Protein AF-A0A3C0IPE2-F1 (afdb_monomer)

Nearest PDB structures (foldseek):
  6f7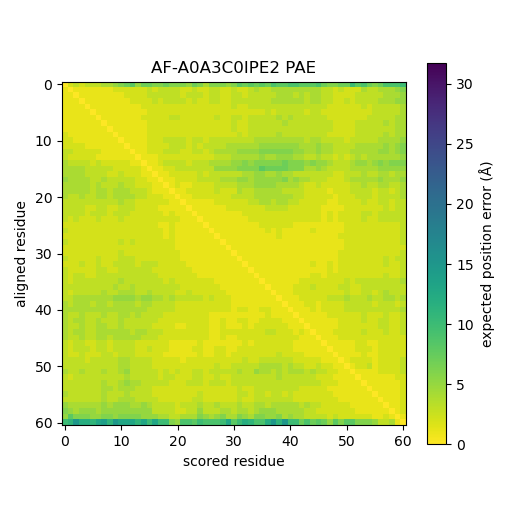7-assembly3_E  TM=9.927E-01  e=1.662E-03  Sinorhizobium meliloti 1021
  5wmi-assembly1_A-2  TM=9.920E-01  e=3.180E-03  Arabidopsis thaliana
  5yhv-assembly1_D  TM=9.381E-01  e=1.553E-02  Mycobacterium tuberculosis H37Rv
  5yhv-assembly1_B  TM=9.371E-01  e=1.928E-02  Mycobacterium tuberculosis H37Rv
  6uxz-assembly1_B  TM=7.534E-01  e=5.712E-01  Bacillus subtilis subsp. subtilis str. 168

pLDDT: mean 96.59, std 2.0, range [87.62, 98.62]

Radius of gyration: 13.42 Å; Cα contacts (8 Å, |Δi|>4): 37; chains: 1; bounding box: 26×26×34 Å

Secondary structure (DSSP, 8-state):
-HHHHHHHHHHTT--SPPPTT--HHHHHHHHHHHHHHH-----GGG----SSHHHHHHHH-

Mean predicted aligned error: 2.58 Å

Sequence (61 aa):
HIKDAAIKAIEENWTHYPPVAGYPELRQAICDKFLRDNQLQYKPENIVVSTGAKQSLANAI

Foldseek 3Di:
DVVVVVVVCVVVPVPDDADQQGDLVVLVVVQVCCCVPPVDHDDSVVGRDDPDPVVVVVVVD

Structure (mmCIF, N/CA/C/O backbone):
data_AF-A0A3C0IPE2-F1
#
_entry.id   AF-A0A3C0IPE2-F1
#
loop_
_atom_site.group_PDB
_atom_site.id
_atom_site.type_symbol
_atom_site.label_atom_id
_atom_site.label_alt_id
_atom_site.label_comp_id
_atom_site.label_asym_id
_atom_site.label_entity_id
_atom_site.label_seq_id
_atom_site.pdbx_PDB_ins_code
_atom_site.Cartn_x
_atom_site.Cartn_y
_atom_site.Cartn_z
_atom_site.occupancy
_atom_site.B_iso_or_equiv
_atom_site.auth_seq_id
_atom_site.auth_comp_id
_atom_site.auth_asym_id
_atom_site.auth_atom_id
_atom_site.pdbx_PDB_model_num
ATOM 1 N N . HIS A 1 1 ? -3.243 -14.002 -7.767 1.00 92.12 1 HIS A N 1
ATOM 2 C CA . HIS A 1 1 ? -3.705 -12.636 -8.073 1.00 92.12 1 HIS A CA 1
ATOM 3 C C . HIS A 1 1 ? -2.724 -11.548 -7.621 1.00 92.12 1 HIS A C 1
ATOM 5 O O . HIS A 1 1 ? -2.332 -10.769 -8.470 1.00 92.12 1 HIS A O 1
ATOM 11 N N . ILE A 1 2 ? -2.275 -11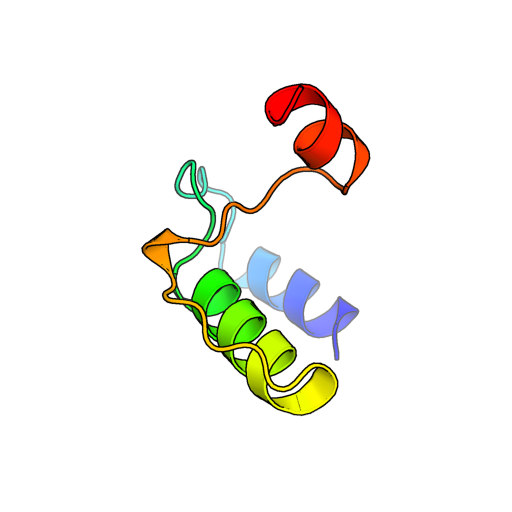.468 -6.351 1.00 96.62 2 ILE A N 1
ATOM 12 C CA . ILE A 1 2 ? -1.320 -10.407 -5.926 1.00 96.62 2 ILE A CA 1
ATOM 13 C C . ILE A 1 2 ? 0.025 -10.488 -6.664 1.00 96.62 2 ILE A C 1
ATOM 15 O O . ILE A 1 2 ? 0.496 -9.491 -7.198 1.00 96.62 2 ILE A O 1
ATOM 19 N N . LYS A 1 3 ? 0.628 -11.684 -6.725 1.00 97.75 3 LYS A N 1
ATOM 20 C CA . LYS A 1 3 ? 1.878 -11.905 -7.472 1.00 97.75 3 LYS A CA 1
ATOM 21 C C . LYS A 1 3 ? 1.706 -11.566 -8.956 1.00 97.75 3 LYS A C 1
ATOM 23 O O . LYS A 1 3 ? 2.549 -10.884 -9.518 1.00 97.75 3 LYS A O 1
ATOM 28 N N . ASP A 1 4 ? 0.585 -11.974 -9.544 1.00 98.25 4 ASP A N 1
ATOM 29 C CA . ASP A 1 4 ? 0.272 -11.723 -10.956 1.00 98.25 4 ASP A CA 1
ATOM 30 C C . ASP A 1 4 ? 0.099 -10.225 -11.241 1.00 98.25 4 ASP A C 1
ATOM 32 O O . ASP A 1 4 ? 0.597 -9.734 -12.245 1.00 98.25 4 ASP A O 1
ATOM 36 N N . ALA A 1 5 ? -0.533 -9.470 -10.334 1.00 97.00 5 ALA A N 1
ATOM 37 C CA . ALA A 1 5 ? -0.659 -8.017 -10.454 1.00 97.00 5 ALA A CA 1
ATOM 38 C C . ALA A 1 5 ? 0.705 -7.310 -10.394 1.00 97.00 5 ALA A C 1
ATOM 40 O O . ALA A 1 5 ? 0.932 -6.358 -11.134 1.00 97.00 5 ALA A O 1
ATOM 41 N N . ALA A 1 6 ? 1.626 -7.798 -9.558 1.00 97.25 6 ALA A N 1
ATOM 42 C CA . ALA A 1 6 ? 2.988 -7.274 -9.503 1.00 97.25 6 ALA A CA 1
ATOM 43 C C . ALA A 1 6 ? 3.780 -7.585 -10.785 1.00 97.25 6 ALA A C 1
ATOM 45 O O . ALA A 1 6 ? 4.474 -6.710 -11.293 1.00 97.25 6 ALA A O 1
ATOM 46 N N . ILE A 1 7 ? 3.645 -8.799 -11.336 1.00 98.25 7 ILE A N 1
ATOM 47 C CA . ILE A 1 7 ? 4.252 -9.166 -12.627 1.00 98.25 7 ILE A CA 1
ATOM 48 C C . ILE A 1 7 ? 3.693 -8.278 -13.740 1.00 98.25 7 ILE A C 1
ATOM 50 O O . ILE A 1 7 ? 4.462 -7.679 -14.484 1.00 98.25 7 ILE A O 1
ATOM 54 N N . LYS A 1 8 ? 2.370 -8.105 -13.790 1.00 98.12 8 LYS A N 1
ATOM 55 C CA . LYS A 1 8 ? 1.712 -7.230 -14.761 1.00 98.12 8 LYS A CA 1
ATOM 56 C C . LYS A 1 8 ? 2.203 -5.782 -14.661 1.00 98.12 8 LYS A C 1
ATOM 58 O O . LYS A 1 8 ? 2.466 -5.160 -15.680 1.00 98.12 8 LYS A O 1
ATOM 63 N N . ALA A 1 9 ? 2.381 -5.252 -13.449 1.00 96.94 9 ALA A N 1
ATOM 64 C CA . ALA A 1 9 ? 2.931 -3.911 -13.255 1.00 96.94 9 ALA A CA 1
ATOM 65 C C . ALA A 1 9 ? 4.356 -3.781 -13.831 1.00 96.94 9 ALA A C 1
ATOM 67 O O . ALA A 1 9 ? 4.691 -2.749 -14.412 1.00 96.94 9 ALA A O 1
ATOM 68 N N . ILE A 1 10 ? 5.177 -4.834 -13.725 1.00 97.75 10 ILE A N 1
ATOM 69 C CA . ILE A 1 10 ? 6.502 -4.890 -14.361 1.00 97.75 10 ILE A CA 1
ATOM 70 C C . ILE A 1 10 ? 6.366 -4.900 -15.891 1.00 97.75 10 ILE A C 1
ATOM 72 O O . ILE A 1 10 ? 7.027 -4.105 -16.556 1.00 97.75 10 ILE A O 1
ATOM 76 N N . GLU A 1 11 ? 5.500 -5.752 -16.446 1.00 98.06 11 GLU A N 1
ATOM 77 C CA . GLU A 1 11 ? 5.250 -5.853 -17.896 1.00 98.06 11 GLU A CA 1
ATOM 78 C C . GLU A 1 11 ? 4.732 -4.533 -18.494 1.00 98.06 11 GL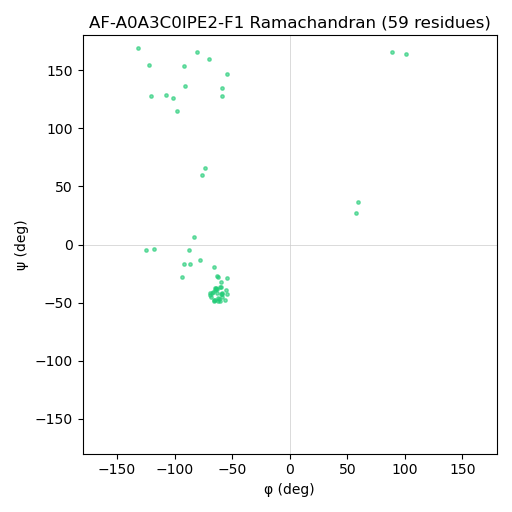U A C 1
ATOM 80 O O . GLU A 1 11 ? 5.123 -4.141 -19.592 1.00 98.06 11 GLU A O 1
ATOM 85 N N . GLU A 1 12 ? 3.899 -3.811 -17.745 1.00 97.50 12 GLU A N 1
ATOM 86 C CA . GLU A 1 12 ? 3.341 -2.506 -18.113 1.00 97.50 12 GLU A CA 1
ATOM 87 C C . GLU A 1 12 ? 4.284 -1.323 -17.805 1.00 97.50 12 GLU A C 1
ATOM 89 O O . GLU A 1 12 ? 3.904 -0.168 -17.989 1.00 97.50 12 GLU A O 1
ATOM 94 N N . ASN A 1 13 ? 5.528 -1.579 -17.380 1.00 96.25 13 ASN A N 1
ATOM 95 C CA . ASN A 1 13 ? 6.544 -0.563 -17.071 1.00 96.25 13 ASN A CA 1
ATOM 96 C C . ASN A 1 13 ? 6.154 0.438 -15.962 1.00 96.25 13 ASN A C 1
ATOM 98 O O . ASN A 1 13 ? 6.563 1.605 -15.984 1.00 96.25 13 ASN A O 1
ATOM 102 N N . TRP A 1 14 ? 5.434 -0.015 -14.932 1.00 95.00 14 TRP A N 1
ATOM 103 C CA . TRP A 1 14 ? 5.205 0.753 -13.699 1.00 95.00 14 TRP A CA 1
ATOM 104 C C . TRP A 1 14 ? 6.469 0.804 -12.824 1.00 95.00 14 TRP A C 1
ATOM 106 O O . TRP A 1 14 ? 6.525 0.249 -11.728 1.00 95.00 14 TRP A O 1
ATOM 116 N N . THR A 1 15 ? 7.511 1.463 -13.326 1.00 94.38 15 THR A N 1
ATOM 117 C CA . THR A 1 15 ? 8.855 1.524 -12.720 1.00 94.38 15 THR A CA 1
ATOM 118 C C . THR A 1 15 ? 9.289 2.939 -12.331 1.00 94.38 15 THR A C 1
ATOM 120 O O . THR A 1 15 ? 10.351 3.125 -11.740 1.00 94.38 15 THR A O 1
ATOM 123 N N . HIS A 1 16 ? 8.470 3.944 -12.646 1.00 93.50 16 HIS A N 1
ATOM 124 C CA . HIS A 1 16 ? 8.731 5.345 -12.328 1.00 93.50 16 HIS A CA 1
ATOM 125 C C . HIS A 1 16 ? 8.378 5.671 -10.873 1.00 93.50 16 HIS A C 1
ATOM 127 O O . HIS A 1 16 ? 7.687 4.911 -10.192 1.00 93.50 16 HIS A O 1
ATOM 133 N N . TYR A 1 17 ? 8.852 6.824 -10.394 1.00 95.25 17 TYR A N 1
ATOM 134 C CA . TYR A 1 17 ? 8.587 7.256 -9.027 1.00 95.25 17 TYR A CA 1
ATOM 135 C C . TYR A 1 17 ? 7.083 7.390 -8.760 1.00 95.25 17 TYR A C 1
ATOM 137 O O . TYR A 1 17 ? 6.396 8.109 -9.493 1.00 95.25 17 TYR A O 1
ATOM 145 N N . PRO A 1 18 ? 6.569 6.754 -7.694 1.00 92.38 18 PRO A N 1
ATOM 146 C CA . PRO A 1 18 ? 5.203 6.978 -7.267 1.00 92.38 18 PRO A CA 1
ATOM 147 C C . PRO A 1 18 ? 5.057 8.389 -6.672 1.00 92.38 18 PRO A C 1
ATOM 149 O O . PRO A 1 18 ? 6.035 8.977 -6.197 1.00 92.38 18 PRO A O 1
ATOM 152 N N . PRO A 1 19 ? 3.828 8.927 -6.616 1.00 94.00 19 PRO A N 1
ATOM 153 C CA . PRO A 1 19 ? 3.540 10.113 -5.819 1.00 94.00 19 PRO A CA 1
ATOM 154 C C . PRO A 1 19 ? 3.963 9.909 -4.358 1.00 94.00 19 PRO A C 1
ATOM 156 O O . PRO A 1 19 ? 3.804 8.815 -3.821 1.00 94.00 19 PRO A O 1
ATOM 159 N N . VAL A 1 20 ? 4.418 10.972 -3.685 1.00 93.19 20 VAL A N 1
ATOM 160 C CA . VAL A 1 20 ? 4.907 10.912 -2.289 1.00 93.19 20 VAL A CA 1
ATOM 161 C C . VAL A 1 20 ? 3.876 10.306 -1.330 1.00 93.19 20 VAL A C 1
ATOM 163 O O . VAL A 1 20 ? 4.229 9.526 -0.455 1.00 93.19 20 VAL A O 1
ATOM 166 N N . ALA A 1 21 ? 2.592 10.627 -1.514 1.00 94.56 21 ALA A N 1
ATOM 167 C CA . ALA A 1 21 ? 1.510 10.081 -0.694 1.00 94.56 21 ALA A CA 1
ATOM 168 C C . ALA A 1 21 ? 1.109 8.638 -1.072 1.00 94.56 21 ALA A C 1
ATOM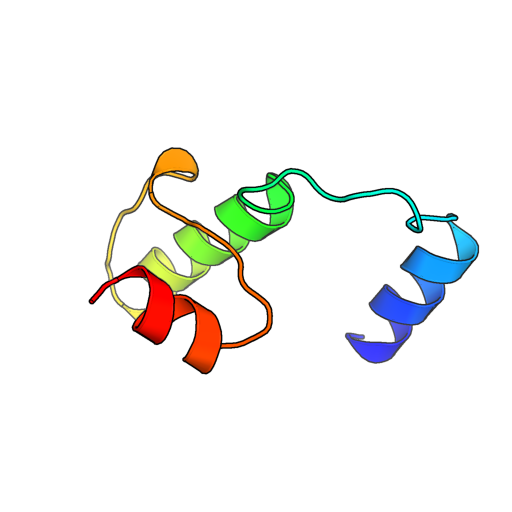 170 O O . ALA A 1 21 ? 0.381 7.986 -0.324 1.00 94.56 21 ALA A O 1
ATOM 171 N N . GLY A 1 22 ? 1.562 8.138 -2.223 1.00 95.19 22 GLY A N 1
ATOM 172 C CA . GLY A 1 22 ? 1.129 6.887 -2.842 1.00 95.19 22 GLY A CA 1
ATOM 173 C C . GLY A 1 22 ? 0.137 7.085 -3.993 1.00 95.19 22 GLY A C 1
ATOM 174 O O . GLY A 1 22 ? -0.474 8.148 -4.157 1.00 95.19 22 GLY A O 1
ATOM 175 N N . TYR A 1 23 ? -0.029 6.034 -4.797 1.00 96.44 23 TYR A N 1
ATOM 176 C CA . TYR A 1 23 ? -0.934 6.024 -5.946 1.00 96.44 23 TYR A CA 1
ATOM 177 C C . TYR A 1 23 ? -2.395 6.315 -5.537 1.00 96.44 23 TYR A C 1
ATOM 179 O O . TYR A 1 23 ? -2.858 5.766 -4.529 1.00 96.44 23 TYR A O 1
ATOM 187 N N . PRO A 1 24 ? -3.131 7.183 -6.264 1.00 96.00 24 PRO A N 1
ATOM 188 C CA . PRO A 1 24 ? -4.508 7.555 -5.921 1.00 96.00 24 PRO A CA 1
ATOM 189 C C . PRO A 1 24 ? -5.457 6.362 -5.756 1.00 96.00 24 PRO A C 1
ATOM 191 O O . PRO A 1 24 ? -6.212 6.309 -4.786 1.00 96.00 24 PRO A O 1
ATOM 194 N N . GLU A 1 25 ? -5.376 5.380 -6.650 1.00 96.44 25 GLU A N 1
ATOM 195 C CA . GLU A 1 25 ? -6.198 4.172 -6.643 1.00 96.44 25 GLU A CA 1
ATOM 196 C C . GLU A 1 25 ? -5.933 3.295 -5.413 1.00 96.44 25 GLU A C 1
ATOM 198 O O . GLU A 1 25 ? -6.869 2.766 -4.812 1.00 96.44 25 GLU A O 1
ATOM 203 N N . LEU A 1 26 ? -4.675 3.209 -4.969 1.00 97.12 26 LEU A N 1
ATOM 204 C CA . LEU A 1 26 ? -4.315 2.481 -3.755 1.00 97.12 26 LEU A CA 1
ATOM 205 C C . LEU A 1 26 ? -4.852 3.193 -2.510 1.00 97.12 26 LEU A C 1
ATOM 207 O O . LEU A 1 26 ? -5.387 2.546 -1.610 1.00 97.12 26 LEU A O 1
ATOM 211 N N . ARG A 1 27 ? -4.747 4.526 -2.460 1.00 97.81 27 ARG A N 1
ATOM 212 C CA . ARG A 1 27 ? -5.285 5.318 -1.345 1.00 97.81 27 ARG A CA 1
ATOM 213 C C . ARG A 1 27 ? -6.804 5.196 -1.246 1.00 97.81 27 ARG A C 1
ATOM 215 O O . ARG A 1 27 ? -7.311 4.995 -0.145 1.00 97.81 27 ARG A O 1
ATOM 222 N N . GLN A 1 28 ? -7.515 5.230 -2.374 1.00 98.12 28 GLN A N 1
ATOM 223 C CA . GLN A 1 28 ? -8.961 5.001 -2.396 1.00 98.12 28 GLN A CA 1
ATOM 224 C C . GLN A 1 28 ? -9.316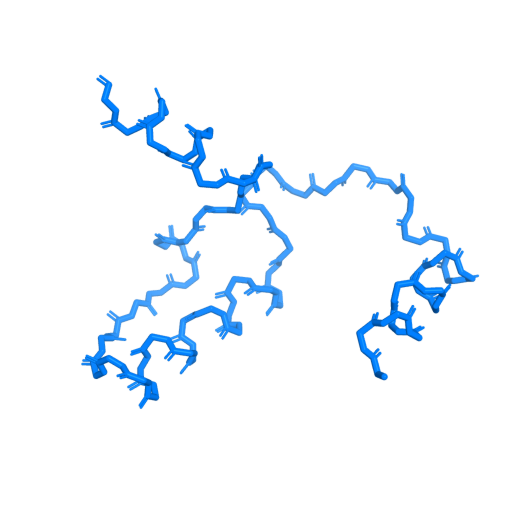 3.588 -1.912 1.00 98.12 28 GLN A C 1
ATOM 226 O O . GLN A 1 28 ? -10.165 3.441 -1.036 1.00 98.12 28 GLN A O 1
ATOM 231 N N . ALA A 1 29 ? -8.611 2.556 -2.387 1.00 98.12 29 ALA A N 1
ATOM 232 C CA . ALA A 1 29 ? -8.846 1.180 -1.945 1.00 98.12 29 ALA A CA 1
ATOM 233 C C . ALA A 1 29 ? -8.629 0.993 -0.428 1.00 98.12 29 ALA A C 1
ATOM 235 O O . ALA A 1 29 ? -9.317 0.190 0.209 1.00 98.12 29 ALA A O 1
ATOM 236 N N . ILE A 1 30 ? -7.695 1.743 0.171 1.00 98.12 30 ILE A N 1
ATOM 237 C CA . ILE A 1 30 ? -7.482 1.770 1.625 1.00 98.12 30 ILE A CA 1
ATOM 238 C C . ILE A 1 30 ? -8.659 2.447 2.344 1.00 98.12 30 ILE A C 1
ATOM 240 O O . ILE A 1 30 ? -9.127 1.907 3.348 1.00 98.12 30 ILE A O 1
ATOM 244 N N . CYS A 1 31 ? -9.174 3.574 1.839 1.00 98.31 31 CYS A N 1
ATOM 245 C CA . CYS A 1 31 ? -10.390 4.202 2.373 1.00 98.31 31 CYS A CA 1
ATOM 246 C C . CYS A 1 31 ? -11.576 3.229 2.358 1.00 98.31 31 CYS A C 1
ATOM 248 O O . CYS A 1 31 ? -12.242 3.051 3.379 1.00 98.31 31 CYS A O 1
ATOM 250 N N . ASP A 1 32 ? -11.790 2.544 1.234 1.00 98.50 32 ASP A N 1
ATOM 251 C CA . ASP A 1 32 ? -12.883 1.580 1.076 1.00 98.50 32 ASP A CA 1
ATOM 252 C C . ASP A 1 32 ? -12.715 0.385 2.027 1.00 98.50 32 ASP A C 1
ATOM 254 O O . ASP A 1 32 ? -13.686 -0.099 2.615 1.00 98.50 32 ASP A O 1
ATOM 258 N N . LYS A 1 33 ? -11.471 -0.076 2.230 1.00 98.50 33 LYS A N 1
ATOM 259 C CA . LYS A 1 33 ? -11.144 -1.103 3.227 1.00 98.50 33 LYS A CA 1
ATOM 260 C C . LYS A 1 33 ? -11.507 -0.640 4.639 1.00 98.50 33 LYS A C 1
ATOM 262 O O . LYS A 1 33 ? -12.123 -1.412 5.370 1.00 98.50 33 LYS A O 1
ATOM 267 N N . PHE A 1 34 ? -11.121 0.573 5.036 1.00 98.62 34 PHE A N 1
ATOM 268 C CA . PHE A 1 34 ? -11.425 1.099 6.370 1.00 98.62 34 PHE A CA 1
ATOM 269 C C . PHE A 1 34 ? -12.929 1.240 6.602 1.00 98.62 34 PHE A C 1
ATOM 271 O O . PHE A 1 34 ? -13.413 0.894 7.681 1.00 98.62 34 PHE A O 1
ATOM 278 N N . LEU A 1 35 ? -13.681 1.662 5.587 1.00 98.38 35 LEU A N 1
ATOM 279 C CA . LEU A 1 35 ? -15.134 1.725 5.687 1.00 98.38 35 LEU A CA 1
ATOM 280 C C . LEU A 1 35 ? -15.739 0.324 5.847 1.00 98.38 35 LEU A C 1
ATOM 282 O O . LEU A 1 35 ? -16.544 0.103 6.749 1.00 98.38 35 LEU A O 1
ATOM 286 N N . ARG A 1 36 ? -15.322 -0.633 5.011 1.00 98.50 36 ARG A N 1
ATOM 287 C CA . ARG A 1 36 ? -15.846 -2.007 5.017 1.00 98.50 36 ARG A CA 1
ATOM 288 C C . ARG A 1 36 ? -15.515 -2.767 6.302 1.00 98.50 36 ARG A C 1
ATOM 290 O O . ARG A 1 36 ? -16.391 -3.417 6.863 1.00 98.50 36 ARG A O 1
ATOM 297 N N . ASP A 1 37 ? -14.260 -2.716 6.739 1.00 98.56 37 ASP A N 1
ATOM 298 C CA . ASP A 1 37 ? -13.755 -3.581 7.810 1.00 98.56 37 ASP A CA 1
ATOM 299 C C . ASP A 1 37 ? -13.859 -2.912 9.191 1.00 98.56 37 ASP A C 1
ATOM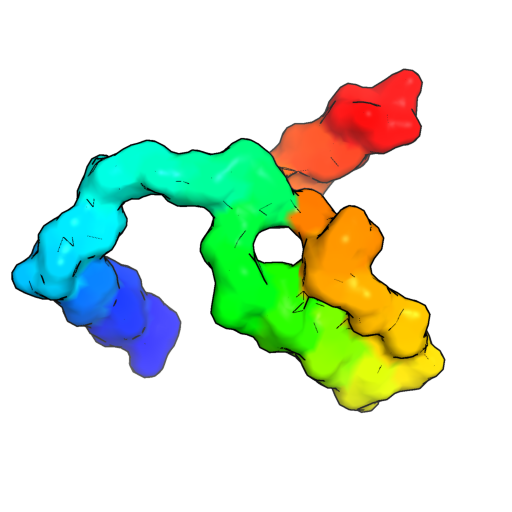 301 O O . ASP A 1 37 ? -13.942 -3.598 10.209 1.00 98.56 37 ASP A O 1
ATOM 305 N N . ASN A 1 38 ? -13.818 -1.576 9.243 1.00 98.38 38 ASN A N 1
ATOM 306 C CA . ASN A 1 38 ? -13.704 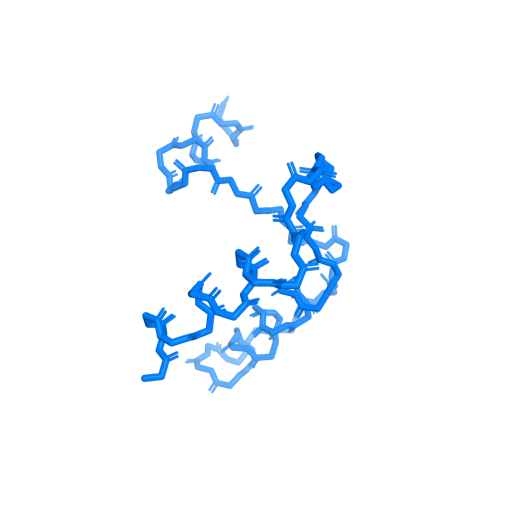-0.813 10.488 1.00 98.38 38 ASN A CA 1
ATOM 307 C C . ASN A 1 38 ? -14.814 0.231 10.678 1.00 98.38 38 ASN A C 1
ATOM 309 O O . ASN A 1 38 ? -14.848 0.859 11.732 1.00 98.38 38 ASN A O 1
ATOM 313 N N . GLN A 1 39 ? -15.707 0.421 9.697 1.00 98.06 39 GLN A N 1
ATOM 314 C CA . GLN A 1 39 ? -16.740 1.470 9.705 1.00 98.06 39 GLN A CA 1
ATOM 315 C C . GLN A 1 39 ? -16.152 2.885 9.853 1.00 98.06 39 GLN A C 1
ATOM 317 O O . GLN A 1 39 ? -16.803 3.798 10.359 1.00 98.06 39 GLN A O 1
ATOM 322 N N . LEU A 1 40 ? -14.909 3.074 9.399 1.00 98.31 40 LEU A N 1
ATOM 323 C CA . LEU A 1 40 ? -14.212 4.356 9.437 1.00 98.31 40 LEU A CA 1
ATOM 324 C C . LEU A 1 40 ? -14.245 5.008 8.057 1.00 98.31 40 LEU A C 1
ATOM 326 O O . LEU A 1 40 ? -13.811 4.417 7.069 1.00 98.31 40 LEU A O 1
ATOM 330 N N . GLN A 1 41 ? -14.727 6.248 7.996 1.00 97.94 41 GLN A N 1
ATOM 331 C CA . GLN A 1 41 ? -14.766 7.028 6.765 1.00 97.94 41 GLN A CA 1
ATOM 332 C C . GLN A 1 41 ? -13.566 7.981 6.698 1.00 97.94 41 GLN A C 1
ATOM 334 O O . GLN A 1 41 ? -13.465 8.925 7.479 1.00 97.94 41 GLN A O 1
ATOM 339 N N . TYR A 1 42 ? -12.684 7.754 5.725 1.00 98.06 42 TYR A N 1
ATOM 340 C CA . TYR A 1 42 ? -11.536 8.612 5.421 1.00 98.06 42 TYR A CA 1
ATOM 341 C C . TYR A 1 42 ? -11.595 9.108 3.980 1.00 98.06 42 TYR A C 1
ATOM 343 O O . TYR A 1 42 ? -12.147 8.436 3.106 1.00 98.06 42 TYR A O 1
ATOM 351 N N . LYS A 1 43 ? -10.974 10.258 3.712 1.00 97.88 43 LYS A N 1
ATOM 352 C CA . LYS A 1 43 ? -10.722 10.725 2.344 1.00 97.88 43 LYS A CA 1
ATOM 353 C C . LYS A 1 43 ? -9.343 10.256 1.868 1.00 97.88 43 LYS A C 1
ATOM 355 O O . LYS A 1 43 ? -8.460 10.092 2.712 1.00 97.88 43 LYS A O 1
ATOM 360 N N . PRO A 1 44 ? -9.102 10.096 0.553 1.00 97.12 44 PRO A N 1
ATOM 361 C CA . PRO A 1 44 ? -7.777 9.744 0.034 1.00 97.12 44 PRO A CA 1
ATOM 362 C C . PRO A 1 44 ? -6.661 10.699 0.483 1.00 97.12 44 PRO A C 1
ATOM 364 O O . PRO A 1 44 ? -5.512 10.284 0.627 1.00 97.12 44 PRO A O 1
ATOM 367 N N . GLU A 1 45 ? -6.982 11.971 0.742 1.00 97.19 45 GLU A N 1
ATOM 368 C CA . GLU A 1 45 ? -6.052 12.962 1.309 1.00 97.19 45 GLU A CA 1
ATOM 369 C C . GLU A 1 45 ? -5.617 12.654 2.753 1.00 97.19 45 GLU A C 1
ATOM 371 O O . GLU A 1 45 ? -4.601 13.172 3.207 1.00 97.19 45 GLU A O 1
ATOM 376 N N . ASN A 1 46 ? -6.361 11.817 3.483 1.00 97.00 46 ASN A N 1
ATOM 377 C CA . ASN A 1 46 ? -6.010 11.376 4.836 1.00 97.00 46 ASN A CA 1
ATOM 378 C C . ASN A 1 46 ? -5.101 10.136 4.846 1.00 97.00 46 ASN A C 1
ATOM 380 O O . ASN A 1 46 ? -4.678 9.710 5.918 1.00 97.00 46 ASN A O 1
ATOM 384 N N . ILE A 1 47 ? -4.813 9.539 3.684 1.00 97.69 47 ILE A N 1
ATOM 385 C CA . ILE A 1 47 ? -4.031 8.306 3.568 1.00 97.69 47 ILE A CA 1
ATOM 386 C C . ILE A 1 47 ? -2.642 8.612 3.004 1.00 97.69 47 ILE A C 1
ATOM 388 O O . ILE A 1 47 ? -2.512 9.210 1.935 1.00 97.69 47 ILE A O 1
ATOM 392 N N . VAL A 1 48 ? -1.607 8.129 3.695 1.00 97.19 48 VAL A N 1
ATOM 393 C CA . VAL A 1 48 ? -0.217 8.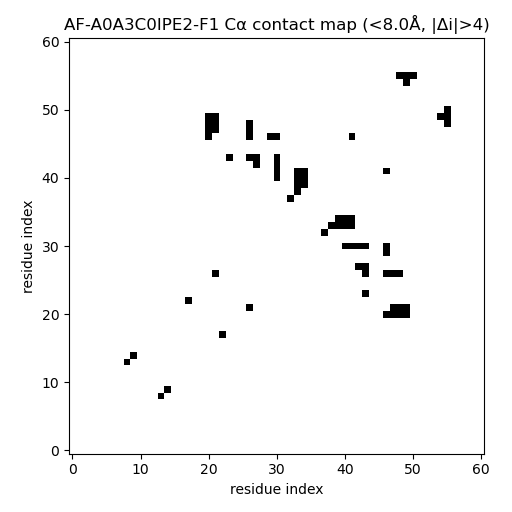117 3.221 1.00 97.19 48 VAL A CA 1
ATOM 394 C C . VAL A 1 48 ? 0.291 6.679 3.164 1.00 97.19 48 VAL A C 1
ATOM 396 O O . VAL A 1 48 ? 0.182 5.926 4.132 1.00 97.19 48 VAL A O 1
ATOM 399 N N . VAL A 1 49 ? 0.829 6.279 2.014 1.00 97.25 49 VAL A N 1
ATOM 400 C CA . VAL A 1 49 ? 1.451 4.963 1.824 1.00 97.25 49 VAL A CA 1
ATOM 401 C C . VAL A 1 49 ? 2.941 5.066 2.141 1.00 97.25 49 VAL A C 1
ATOM 403 O O . VAL A 1 49 ? 3.611 6.015 1.748 1.00 97.25 49 VAL A O 1
ATOM 406 N N . SER A 1 50 ? 3.470 4.087 2.868 1.00 97.00 50 SER A N 1
ATOM 407 C CA . SER A 1 50 ? 4.872 4.038 3.303 1.00 97.00 50 SER A CA 1
ATOM 408 C C . SER A 1 50 ? 5.481 2.668 2.998 1.00 97.00 50 SER A C 1
ATOM 410 O O . SER A 1 50 ? 4.759 1.716 2.689 1.00 97.00 50 SER A O 1
ATOM 412 N N . THR A 1 51 ? 6.801 2.530 3.132 1.00 96.25 51 THR A N 1
ATOM 413 C CA . THR A 1 51 ? 7.537 1.261 2.991 1.00 96.25 51 THR A CA 1
ATOM 414 C C . THR A 1 51 ? 7.361 0.371 4.229 1.00 96.25 51 THR A C 1
ATOM 416 O O . THR A 1 51 ? 8.299 -0.014 4.926 1.00 96.25 51 THR A O 1
ATOM 419 N N . GLY A 1 52 ? 6.103 0.032 4.508 1.00 95.50 52 GLY A N 1
ATOM 420 C CA . GLY A 1 52 ? 5.685 -0.731 5.676 1.00 95.50 52 GLY A CA 1
ATOM 421 C C . GLY A 1 52 ? 5.379 0.133 6.903 1.00 95.50 52 GLY A C 1
ATOM 422 O O . GLY A 1 52 ? 5.736 1.308 6.992 1.00 95.50 52 GLY A O 1
ATOM 423 N N . ALA A 1 53 ? 4.721 -0.489 7.885 1.00 95.56 53 ALA A N 1
ATOM 424 C CA . ALA A 1 53 ? 4.184 0.196 9.064 1.00 95.56 53 ALA A CA 1
ATOM 425 C C . ALA A 1 53 ? 5.256 0.871 9.936 1.00 95.56 53 ALA A C 1
ATOM 427 O O . ALA A 1 53 ? 4.973 1.873 10.583 1.00 95.56 53 ALA A O 1
ATOM 428 N N . LYS A 1 54 ? 6.497 0.360 9.937 1.00 96.62 54 LYS A N 1
ATOM 429 C CA . LYS A 1 54 ? 7.603 0.958 10.700 1.00 96.62 54 LYS A CA 1
ATOM 430 C C . LYS A 1 54 ? 7.855 2.406 10.277 1.00 96.62 54 LYS A C 1
ATOM 432 O O 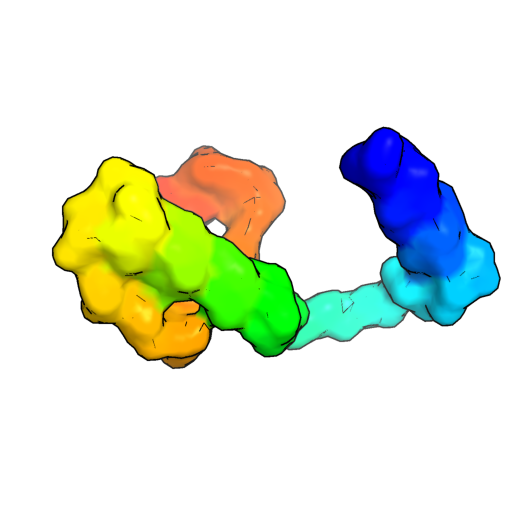. LYS A 1 54 ? 7.996 3.261 11.143 1.00 96.62 54 LYS A O 1
ATOM 437 N N . GLN A 1 55 ? 7.885 2.676 8.969 1.00 97.06 55 GLN A N 1
ATOM 438 C CA . GLN A 1 55 ? 8.065 4.036 8.464 1.00 97.06 55 GLN A CA 1
ATOM 439 C C . GLN A 1 55 ? 6.854 4.910 8.808 1.00 97.06 55 GLN A C 1
ATOM 441 O O . GLN A 1 55 ? 7.032 6.048 9.225 1.00 97.06 55 GLN A O 1
ATOM 446 N N . SER A 1 56 ? 5.633 4.377 8.694 1.00 96.62 56 SER A N 1
ATOM 447 C CA . SER A 1 56 ? 4.420 5.124 9.051 1.00 96.62 56 SER A CA 1
ATOM 448 C C . SER A 1 56 ? 4.429 5.570 10.514 1.00 96.62 56 SER A C 1
ATOM 450 O O . SER A 1 56 ? 4.096 6.713 10.799 1.00 96.62 56 SER A O 1
ATOM 452 N N . LEU A 1 57 ? 4.859 4.696 11.430 1.00 96.38 57 LEU A N 1
ATOM 453 C CA . LEU A 1 57 ? 4.990 5.029 12.850 1.00 96.38 57 LEU A CA 1
ATOM 454 C C . LEU A 1 57 ? 6.115 6.036 13.101 1.00 96.38 57 LEU A C 1
ATOM 456 O O . LEU A 1 57 ? 5.905 7.001 13.823 1.00 96.38 57 LEU A O 1
ATOM 460 N N . ALA A 1 58 ? 7.282 5.834 12.482 1.00 96.56 58 ALA A N 1
ATOM 461 C CA . ALA A 1 58 ? 8.425 6.733 12.635 1.00 96.56 58 ALA A CA 1
ATOM 462 C C . ALA A 1 58 ? 8.156 8.152 12.109 1.00 96.56 58 ALA A C 1
ATOM 464 O O . ALA A 1 58 ? 8.775 9.090 12.582 1.00 96.56 58 ALA A O 1
ATOM 465 N N . ASN A 1 59 ? 7.252 8.311 11.139 1.00 94.38 59 ASN A N 1
ATOM 466 C CA . ASN A 1 59 ? 6.870 9.620 10.607 1.00 94.38 59 ASN A CA 1
ATOM 467 C C . ASN A 1 59 ? 5.738 10.295 11.401 1.00 94.38 59 ASN A C 1
ATOM 469 O O . ASN A 1 59 ? 5.482 11.478 11.196 1.00 94.38 59 ASN A O 1
ATOM 473 N N . ALA A 1 60 ? 5.011 9.543 12.230 1.00 93.69 60 ALA A N 1
ATOM 474 C CA . ALA A 1 60 ? 3.873 10.050 12.997 1.00 93.69 60 ALA A CA 1
ATOM 475 C C . ALA A 1 60 ? 4.261 10.555 14.398 1.00 93.69 60 ALA A C 1
ATOM 477 O O . ALA A 1 60 ? 3.458 11.243 15.030 1.00 93.69 60 ALA A O 1
ATOM 478 N N . ILE A 1 61 ? 5.448 10.177 14.878 1.00 87.62 61 ILE A N 1
ATOM 479 C CA . ILE A 1 61 ? 6.001 10.475 16.207 1.00 87.62 61 ILE A CA 1
ATOM 480 C C . ILE A 1 61 ? 7.226 11.365 16.024 1.00 87.62 61 ILE A C 1
ATOM 482 O O . ILE A 1 61 ? 7.333 12.362 16.769 1.00 87.62 61 ILE A O 1
#

Solvent-accessible surface area (backbone atoms only — not comparable to full-atom values): 3769 Å² total; per-residue (Å²): 106,72,68,55,52,54,52,47,36,57,76,72,60,72,75,69,87,70,55,85,49,41,53,69,69,60,31,44,53,48,30,54,45,34,35,74,79,67,72,39,90,59,57,51,90,76,43,70,56,61,92,46,69,68,50,52,52,65,74,73,109